Protein AF-A0A1R3VE37-F1 (afdb_monomer_lite)

InterPro domains:
  IPR009337 Protein of unknown function DUF995 [PF06191] (1-117)

Sequence (136 aa):
MTAGEIYDLYRDKSWQWDSGAGRMVGADRQFSAWTDGETGKSWAEGRWIITETGWMCLNATWHSEQGVFPAKTCFSHRIDNGTIYQKREPGGEWYAFRNAEVHQDDEASKLVSTDLVSRQLDAIKAALGAAQQSEQ

Foldseek 3Di:
DAQVVVLVLAALWWQDDPFKIWHQHSPVQKIKMWGQDPLGIKIWIDGWDDHRQQKIKDWIWMQDLVGIDTDIKMKHWDDDPQFIWIATPDPGDIDGQADSPGDCPRSSVSGGSDPPGDVSNVVRVVVSVVVVVVVD

Structure (mmCIF, N/CA/C/O backbone):
data_AF-A0A1R3VE37-F1
#
_entry.id   AF-A0A1R3VE37-F1
#
loop_
_atom_site.group_PDB
_atom_site.id
_atom_site.type_symbol
_atom_site.label_atom_id
_atom_site.label_alt_id
_atom_site.label_comp_id
_atom_site.label_asym_id
_atom_site.label_entity_id
_atom_site.label_seq_id
_atom_site.pdbx_PDB_ins_code
_atom_site.Cartn_x
_atom_site.Cartn_y
_atom_site.Cartn_z
_atom_site.occupancy
_atom_site.B_iso_or_equiv
_atom_site.auth_seq_id
_atom_site.auth_comp_id
_atom_site.auth_asym_id
_atom_site.auth_atom_id
_atom_site.pdbx_PDB_model_num
ATOM 1 N N . MET A 1 1 ? -7.108 3.674 16.441 1.00 94.00 1 MET A N 1
ATOM 2 C CA . MET A 1 1 ? -6.826 2.239 16.252 1.00 94.00 1 MET A CA 1
ATOM 3 C C . MET A 1 1 ? -5.416 1.971 16.729 1.00 94.00 1 MET A C 1
ATOM 5 O O . MET A 1 1 ? -4.570 2.842 16.549 1.00 94.00 1 MET A O 1
ATOM 9 N N . THR A 1 2 ? -5.189 0.823 17.356 1.00 95.50 2 THR A N 1
ATOM 10 C CA . THR A 1 2 ? -3.870 0.378 17.824 1.00 95.50 2 THR A CA 1
ATOM 11 C C . THR A 1 2 ? -3.000 -0.085 16.658 1.00 95.50 2 THR A C 1
ATOM 13 O O . THR A 1 2 ? -3.491 -0.325 15.548 1.00 95.50 2 THR A O 1
ATOM 16 N N . ALA A 1 3 ? -1.703 -0.267 16.913 1.00 95.88 3 ALA A N 1
ATOM 17 C CA . ALA A 1 3 ? -0.805 -0.875 15.940 1.00 95.88 3 ALA A CA 1
ATOM 18 C C . ALA A 1 3 ? -1.280 -2.286 15.516 1.00 95.88 3 ALA A C 1
ATOM 20 O O . ALA A 1 3 ? -1.288 -2.609 14.327 1.00 95.88 3 ALA A O 1
ATOM 21 N N . GLY A 1 4 ? -1.730 -3.110 16.470 1.00 96.81 4 GLY A N 1
ATOM 22 C CA . GLY A 1 4 ? -2.212 -4.471 16.205 1.00 96.81 4 GLY A CA 1
ATOM 23 C C . GLY A 1 4 ? -3.428 -4.512 15.276 1.00 96.81 4 GLY A C 1
ATOM 24 O O . GLY A 1 4 ? -3.435 -5.262 14.305 1.00 96.81 4 GLY A O 1
ATOM 25 N N . GLU A 1 5 ? -4.411 -3.637 15.498 1.00 96.62 5 GLU A N 1
ATOM 26 C CA . GLU A 1 5 ? -5.613 -3.566 14.653 1.00 96.62 5 GLU A CA 1
ATOM 27 C C . GLU A 1 5 ? -5.283 -3.184 13.204 1.00 96.62 5 GLU A C 1
ATOM 29 O O . GLU A 1 5 ? -5.859 -3.730 12.264 1.00 96.62 5 GLU A O 1
ATOM 34 N N . ILE A 1 6 ? -4.335 -2.262 13.004 1.00 97.75 6 ILE A N 1
ATOM 35 C CA . ILE A 1 6 ? -3.877 -1.899 11.657 1.00 97.75 6 ILE A CA 1
ATOM 36 C C . ILE A 1 6 ? -3.057 -3.034 11.046 1.00 97.75 6 ILE A C 1
ATOM 38 O O . ILE A 1 6 ? -3.169 -3.302 9.851 1.00 97.75 6 ILE A O 1
ATOM 42 N N . TYR A 1 7 ? -2.232 -3.717 11.841 1.00 98.06 7 TYR A N 1
ATOM 43 C CA . TYR A 1 7 ? -1.490 -4.874 11.359 1.00 98.06 7 TYR A CA 1
ATOM 44 C C . TYR A 1 7 ? -2.431 -5.951 10.815 1.00 98.06 7 TYR A C 1
ATOM 46 O O . TYR A 1 7 ? -2.252 -6.376 9.678 1.00 98.06 7 TYR A O 1
ATOM 54 N N . ASP A 1 8 ? -3.466 -6.328 11.563 1.00 97.19 8 ASP A N 1
ATOM 55 C CA . ASP A 1 8 ? -4.433 -7.340 11.129 1.00 97.19 8 ASP A CA 1
ATOM 56 C C . ASP A 1 8 ? -5.285 -6.893 9.936 1.00 97.19 8 ASP A C 1
ATOM 58 O O . ASP A 1 8 ? -5.656 -7.717 9.098 1.00 97.19 8 ASP A O 1
ATOM 62 N N . LEU A 1 9 ? -5.554 -5.589 9.814 1.00 97.31 9 LEU A N 1
ATOM 63 C CA . LEU A 1 9 ? -6.278 -5.037 8.670 1.00 97.31 9 LEU A CA 1
ATOM 64 C C . LEU A 1 9 ? -5.519 -5.237 7.349 1.00 97.31 9 LEU A C 1
ATOM 66 O O . LEU A 1 9 ? -6.149 -5.527 6.334 1.00 97.31 9 LEU A O 1
ATOM 70 N N . TYR A 1 10 ? -4.189 -5.103 7.357 1.00 98.44 10 TYR A N 1
ATOM 71 C CA . TYR A 1 10 ? -3.382 -5.022 6.133 1.00 98.44 10 TYR A CA 1
ATOM 72 C C . TYR A 1 10 ? -2.445 -6.202 5.878 1.00 98.44 10 TYR A C 1
ATOM 74 O O . TYR A 1 10 ? -2.075 -6.423 4.724 1.00 98.44 10 TYR A O 1
ATOM 82 N N . ARG A 1 11 ? -2.015 -6.933 6.913 1.00 98.50 11 ARG A N 1
ATOM 83 C CA . ARG A 1 11 ? -0.986 -7.968 6.759 1.00 98.50 11 ARG A CA 1
ATOM 84 C C . ARG A 1 11 ? -1.413 -9.039 5.761 1.00 98.50 11 ARG A C 1
ATOM 86 O O . ARG A 1 11 ? -2.548 -9.511 5.771 1.00 98.50 11 ARG A O 1
ATOM 93 N N . ASP A 1 12 ? -0.459 -9.435 4.932 1.00 98.38 12 ASP A N 1
ATOM 94 C CA . ASP A 1 12 ? -0.579 -10.489 3.929 1.00 98.38 12 ASP A CA 1
ATOM 95 C C . ASP A 1 12 ? -1.712 -10.239 2.917 1.00 98.38 12 ASP A C 1
ATOM 97 O O . ASP A 1 12 ? -2.267 -11.172 2.332 1.00 98.38 12 ASP A O 1
ATOM 101 N N . LYS A 1 13 ? -2.037 -8.958 2.688 1.00 98.75 13 LYS A N 1
ATOM 102 C CA . LYS A 1 13 ? -3.005 -8.506 1.686 1.00 98.75 13 LYS A CA 1
ATOM 103 C C . LYS A 1 13 ? -2.348 -7.644 0.620 1.00 98.75 13 LYS A C 1
ATOM 105 O O . LYS A 1 13 ? -1.345 -6.963 0.853 1.00 98.75 13 LYS A O 1
ATOM 110 N N . SER A 1 14 ? -2.966 -7.657 -0.550 1.00 98.81 14 SER A N 1
ATOM 111 C CA . SER A 1 14 ? -2.769 -6.668 -1.595 1.00 98.81 14 SER A CA 1
ATOM 112 C C . SER A 1 14 ? -3.905 -5.644 -1.543 1.00 98.81 14 SER A C 1
ATOM 114 O O . SER A 1 14 ? -5.072 -6.021 -1.527 1.00 98.81 14 SER A O 1
ATOM 116 N N . TRP A 1 15 ? -3.563 -4.358 -1.512 1.00 98.69 15 TRP A N 1
ATOM 117 C CA . TRP A 1 15 ? -4.484 -3.251 -1.739 1.00 98.69 15 TRP A CA 1
ATOM 118 C C . TRP A 1 15 ? -4.521 -2.942 -3.229 1.00 98.69 15 TRP A C 1
ATOM 120 O O . TRP A 1 15 ? -3.522 -2.497 -3.795 1.00 98.69 15 TRP A O 1
ATOM 130 N N . GLN A 1 16 ? -5.657 -3.221 -3.855 1.00 98.50 16 GLN A N 1
ATOM 131 C CA . GLN A 1 16 ? -5.898 -2.924 -5.258 1.00 98.50 16 GLN A CA 1
ATOM 132 C C . GLN A 1 16 ? -6.249 -1.441 -5.452 1.00 98.50 16 GLN A C 1
ATOM 134 O O . GLN A 1 16 ? -7.119 -0.910 -4.764 1.00 98.50 16 GLN A O 1
ATOM 139 N N . TRP A 1 17 ? -5.589 -0.793 -6.408 1.00 96.88 17 TRP A N 1
ATOM 140 C CA . TRP A 1 17 ? -5.879 0.563 -6.881 1.00 96.88 17 TRP A CA 1
ATOM 141 C C . TRP A 1 17 ? -6.394 0.504 -8.325 1.00 96.88 17 TRP A C 1
ATOM 143 O O . TRP A 1 17 ? -6.351 -0.555 -8.953 1.00 96.88 17 TRP A O 1
ATOM 153 N N . ASP A 1 18 ? -6.837 1.637 -8.871 1.00 95.06 18 ASP A N 1
ATOM 154 C CA . ASP A 1 18 ? -7.398 1.700 -10.231 1.00 95.06 18 ASP A CA 1
ATOM 155 C C . ASP A 1 18 ? -6.411 1.192 -11.295 1.00 95.06 18 ASP A C 1
ATOM 157 O O . ASP A 1 18 ? -6.778 0.402 -12.164 1.00 95.06 18 ASP A O 1
ATOM 161 N N . SER A 1 19 ? -5.139 1.582 -11.166 1.00 96.12 19 SER A N 1
ATOM 162 C CA . SER A 1 19 ? -4.062 1.216 -12.094 1.00 96.12 19 SER A CA 1
ATOM 163 C C . SER A 1 19 ? -2.829 0.682 -11.369 1.00 96.12 19 SER A C 1
ATOM 165 O O . SER A 1 19 ? -1.699 1.068 -11.667 1.00 96.12 19 SER A O 1
ATOM 167 N N . GLY A 1 20 ? -3.021 -0.163 -10.359 1.00 97.88 20 GLY A N 1
ATOM 168 C CA . GLY A 1 20 ? -1.902 -0.725 -9.610 1.00 97.88 20 GLY A CA 1
ATOM 169 C C . GLY A 1 20 ? -2.320 -1.530 -8.396 1.00 97.88 20 GLY A C 1
ATOM 170 O O . GLY A 1 20 ? -3.503 -1.711 -8.114 1.00 97.88 20 GLY A O 1
ATOM 171 N N . ALA A 1 21 ? -1.327 -2.003 -7.655 1.00 98.62 21 ALA A N 1
ATOM 172 C CA . ALA A 1 21 ? -1.551 -2.608 -6.354 1.00 98.62 21 ALA A CA 1
ATOM 173 C C . ALA A 1 21 ? -0.316 -2.473 -5.462 1.00 98.62 21 ALA A C 1
ATOM 175 O O . ALA A 1 21 ? 0.821 -2.493 -5.937 1.00 98.62 21 ALA A O 1
ATOM 176 N N . GLY A 1 22 ? -0.552 -2.409 -4.153 1.00 98.69 22 GLY A N 1
ATOM 177 C CA . GLY A 1 22 ? 0.474 -2.523 -3.118 1.00 98.69 22 GLY A CA 1
ATOM 178 C C . GLY A 1 22 ? 0.260 -3.773 -2.271 1.00 98.69 22 GLY A C 1
ATOM 179 O O . GLY A 1 22 ? -0.873 -4.109 -1.956 1.00 98.69 22 GLY A O 1
ATOM 180 N N . ARG A 1 23 ? 1.320 -4.483 -1.890 1.00 98.69 23 ARG A N 1
ATOM 181 C CA . ARG A 1 23 ? 1.277 -5.687 -1.053 1.00 98.69 23 ARG A CA 1
ATOM 182 C C . ARG A 1 23 ? 2.000 -5.429 0.254 1.00 98.69 23 ARG A C 1
ATOM 184 O O . ARG A 1 23 ? 3.152 -5.003 0.248 1.00 98.69 23 ARG A O 1
ATOM 191 N N . MET A 1 24 ? 1.325 -5.718 1.360 1.00 98.62 24 MET A N 1
ATOM 192 C CA . MET A 1 24 ? 1.833 -5.529 2.716 1.00 98.62 24 MET A CA 1
ATOM 193 C C . MET A 1 24 ? 2.102 -6.896 3.331 1.00 98.62 24 MET A C 1
ATOM 195 O O . MET A 1 24 ? 1.214 -7.517 3.906 1.00 98.62 24 MET A O 1
ATOM 199 N N . VAL A 1 25 ? 3.329 -7.389 3.207 1.00 98.31 25 VAL A N 1
ATOM 200 C CA . VAL A 1 25 ? 3.724 -8.669 3.808 1.00 98.31 25 VAL A CA 1
ATOM 201 C C . VAL A 1 25 ? 3.899 -8.478 5.313 1.00 98.31 25 VAL A C 1
ATOM 203 O O . VAL A 1 25 ? 4.513 -7.500 5.756 1.00 98.31 25 VAL A O 1
ATOM 206 N N . GLY A 1 26 ? 3.339 -9.389 6.114 1.00 97.06 26 GLY A N 1
ATOM 207 C CA . GLY A 1 26 ? 3.417 -9.309 7.573 1.00 97.06 26 GLY A CA 1
ATOM 208 C C . GLY A 1 26 ? 4.853 -9.435 8.086 1.00 97.06 26 GLY A C 1
ATOM 209 O O . GLY A 1 26 ? 5.306 -8.612 8.886 1.00 97.06 26 GLY A O 1
ATOM 210 N N . ALA A 1 27 ? 5.585 -10.421 7.559 1.00 95.19 27 ALA A N 1
ATOM 211 C CA . ALA A 1 27 ? 6.992 -10.652 7.871 1.00 95.19 27 ALA A CA 1
ATOM 212 C C . ALA A 1 27 ? 7.845 -9.424 7.520 1.00 95.19 27 ALA A C 1
ATOM 214 O O . ALA A 1 27 ? 7.770 -8.891 6.412 1.00 95.19 27 ALA A O 1
ATOM 215 N N . ASP A 1 28 ? 8.626 -8.952 8.494 1.00 95.00 28 ASP A N 1
ATOM 216 C CA . ASP A 1 28 ? 9.498 -7.773 8.399 1.00 95.00 28 ASP A CA 1
ATOM 217 C C . ASP A 1 28 ? 8.831 -6.491 7.887 1.00 95.00 28 ASP A C 1
ATOM 219 O O . ASP A 1 28 ? 9.515 -5.516 7.557 1.00 95.00 28 ASP A O 1
ATOM 223 N N . ARG A 1 29 ? 7.495 -6.452 7.848 1.00 97.50 29 ARG A N 1
ATOM 224 C CA . ARG A 1 29 ? 6.732 -5.310 7.352 1.00 97.50 29 ARG A CA 1
ATOM 225 C C . ARG A 1 29 ? 7.146 -4.893 5.940 1.00 97.50 29 ARG A C 1
ATOM 227 O O . ARG A 1 29 ? 7.238 -3.698 5.655 1.00 97.50 29 ARG A O 1
ATOM 234 N N . GLN A 1 30 ? 7.415 -5.860 5.064 1.00 98.56 30 GLN A N 1
ATOM 235 C CA . GLN A 1 30 ? 7.814 -5.575 3.685 1.00 98.56 30 GLN A CA 1
ATOM 236 C C . GLN A 1 30 ? 6.639 -5.019 2.884 1.00 98.56 30 GLN A C 1
ATOM 238 O O . GLN A 1 30 ? 5.494 -5.452 3.034 1.00 98.56 30 GLN A O 1
ATOM 243 N N . PHE A 1 31 ? 6.936 -4.037 2.043 1.00 98.75 31 PHE A N 1
ATOM 244 C CA . PHE A 1 31 ? 5.983 -3.452 1.118 1.00 98.75 31 PHE A CA 1
ATOM 245 C C . PHE A 1 31 ? 6.535 -3.513 -0.299 1.00 98.75 31 PHE A C 1
ATOM 247 O O . PHE A 1 31 ? 7.673 -3.110 -0.535 1.00 98.75 31 PHE A O 1
ATOM 254 N N . SER A 1 32 ? 5.698 -3.963 -1.225 1.00 98.75 32 SER A N 1
ATOM 255 C CA . SER A 1 32 ? 5.999 -3.997 -2.652 1.00 98.75 32 SER A CA 1
ATOM 256 C C . SER A 1 32 ? 4.815 -3.443 -3.425 1.00 98.75 32 SER A C 1
ATOM 258 O O . SER A 1 32 ? 3.673 -3.654 -3.024 1.00 98.75 32 SER A O 1
ATOM 260 N N . ALA A 1 33 ? 5.056 -2.750 -4.528 1.00 98.69 33 ALA A N 1
ATOM 261 C CA . ALA A 1 33 ? 3.984 -2.168 -5.324 1.00 98.69 33 ALA A CA 1
ATOM 262 C C . ALA A 1 33 ? 4.320 -2.147 -6.809 1.00 98.69 33 ALA A C 1
ATOM 264 O O . ALA A 1 33 ? 5.487 -2.180 -7.201 1.00 98.69 33 ALA A O 1
ATOM 265 N N . TRP A 1 34 ? 3.275 -2.027 -7.618 1.00 98.56 34 TRP A N 1
ATOM 266 C CA . TRP A 1 34 ? 3.385 -1.622 -9.009 1.00 98.56 34 TRP A CA 1
ATOM 267 C C . TRP A 1 34 ? 2.259 -0.664 -9.383 1.00 98.56 34 TRP A C 1
ATOM 269 O O . TRP A 1 34 ? 1.179 -0.687 -8.785 1.00 98.56 34 TRP A O 1
ATOM 279 N N . THR A 1 35 ? 2.523 0.154 -10.395 1.00 97.56 35 THR A N 1
ATOM 280 C CA . THR A 1 35 ? 1.546 1.036 -11.034 1.00 97.56 35 THR A CA 1
ATOM 281 C C . THR A 1 35 ? 1.714 1.002 -12.546 1.00 97.56 35 THR A C 1
ATOM 283 O O . THR A 1 35 ? 2.814 0.787 -13.050 1.00 97.56 35 THR A O 1
ATOM 286 N N . ASP A 1 36 ? 0.619 1.225 -13.261 1.00 95.56 36 ASP A N 1
ATOM 287 C CA . ASP A 1 36 ? 0.549 1.354 -14.718 1.00 95.56 36 ASP A CA 1
ATOM 288 C C . ASP A 1 36 ? -0.321 2.568 -15.064 1.00 95.56 36 ASP A C 1
ATOM 290 O O . ASP A 1 36 ? -1.470 2.448 -15.488 1.00 95.56 36 ASP A O 1
ATOM 294 N N . GLY A 1 37 ? 0.192 3.750 -14.717 1.00 89.25 37 GLY A N 1
ATOM 295 C CA . GLY A 1 37 ? -0.523 5.018 -14.844 1.00 89.25 37 GLY A CA 1
ATOM 296 C C . GLY A 1 37 ? -0.151 5.788 -16.110 1.00 89.25 37 GLY A C 1
ATOM 297 O O . GLY A 1 37 ? 0.620 5.323 -16.945 1.00 89.25 37 GLY A O 1
ATOM 298 N N . GLU A 1 38 ? -0.648 7.020 -16.217 1.00 86.25 38 GLU A N 1
ATOM 299 C CA . GLU A 1 38 ? -0.385 7.916 -17.357 1.00 86.25 38 GLU A CA 1
ATOM 300 C C . GLU A 1 38 ? 1.109 8.205 -17.576 1.00 86.25 38 GLU A C 1
ATOM 302 O O . GLU A 1 38 ? 1.544 8.430 -18.702 1.00 86.25 38 GLU A O 1
ATOM 307 N N . THR A 1 39 ? 1.912 8.168 -16.509 1.00 85.38 39 THR A N 1
ATOM 308 C CA . THR A 1 39 ? 3.368 8.374 -16.558 1.00 85.38 39 THR A CA 1
ATOM 309 C C . THR A 1 39 ? 4.152 7.094 -16.873 1.00 85.38 39 THR A C 1
ATOM 311 O O . THR A 1 39 ? 5.380 7.100 -16.821 1.00 85.38 39 THR A O 1
ATOM 314 N N . GLY A 1 40 ? 3.460 5.995 -17.186 1.00 91.81 40 GLY A N 1
ATOM 315 C CA . GLY A 1 40 ? 4.046 4.696 -17.496 1.00 91.81 40 GLY A CA 1
ATOM 316 C C . GLY A 1 40 ? 4.102 3.737 -16.308 1.00 91.81 40 GLY A C 1
ATOM 317 O O . GLY A 1 40 ? 3.571 3.990 -15.220 1.00 91.81 40 GLY A O 1
ATOM 318 N N . LYS A 1 41 ? 4.752 2.593 -16.543 1.00 96.38 41 LYS A N 1
ATOM 319 C CA . LYS A 1 41 ? 4.877 1.512 -15.563 1.00 96.38 41 LYS A CA 1
ATOM 320 C C . LYS A 1 41 ? 5.923 1.845 -14.508 1.00 96.38 41 LYS A C 1
ATOM 322 O O . LYS A 1 41 ? 6.999 2.363 -14.805 1.00 96.38 41 LYS A O 1
ATOM 327 N N . SER A 1 42 ? 5.621 1.501 -13.267 1.00 97.12 42 SER A N 1
ATOM 328 C CA . SER A 1 42 ? 6.531 1.684 -12.139 1.00 97.12 42 SER A CA 1
ATOM 329 C C . SER A 1 42 ? 6.429 0.504 -11.187 1.00 97.12 42 SER A C 1
ATOM 331 O O . SER A 1 42 ? 5.368 -0.107 -11.055 1.00 97.12 42 SER A O 1
ATOM 333 N N . TRP A 1 43 ? 7.515 0.202 -10.485 1.00 98.25 43 TRP A N 1
ATOM 334 C CA . TRP A 1 43 ? 7.504 -0.735 -9.364 1.00 98.25 43 TRP A CA 1
ATOM 335 C C . TRP A 1 43 ? 8.188 -0.120 -8.150 1.00 98.25 43 TRP A C 1
ATOM 337 O O . TRP A 1 43 ? 8.996 0.799 -8.284 1.00 98.25 43 TRP A O 1
ATOM 347 N N . ALA A 1 44 ? 7.858 -0.611 -6.961 1.00 98.19 44 ALA A N 1
ATOM 348 C CA . ALA A 1 44 ? 8.444 -0.123 -5.726 1.00 98.19 44 ALA A CA 1
ATOM 349 C C . ALA A 1 44 ? 8.662 -1.231 -4.705 1.00 98.19 44 ALA A C 1
ATOM 351 O O . ALA A 1 44 ? 7.873 -2.172 -4.619 1.00 98.1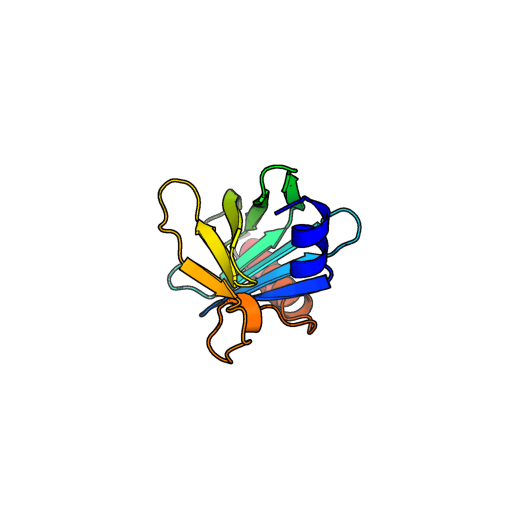9 44 ALA A O 1
ATOM 352 N N . GLU A 1 45 ? 9.703 -1.072 -3.892 1.00 98.69 45 GLU A N 1
ATOM 353 C CA . GLU A 1 45 ? 10.002 -1.935 -2.749 1.00 98.69 45 GLU A CA 1
ATOM 354 C C . GLU A 1 45 ? 10.395 -1.093 -1.533 1.00 98.69 45 GLU A C 1
ATOM 356 O O . GLU A 1 45 ? 10.997 -0.021 -1.642 1.00 98.69 45 GLU A O 1
ATOM 361 N N . GLY A 1 46 ? 10.026 -1.569 -0.348 1.00 98.50 46 GLY A N 1
ATOM 362 C CA . GLY A 1 46 ? 10.288 -0.881 0.903 1.00 98.50 46 GLY A CA 1
ATOM 363 C C . GLY A 1 46 ? 9.591 -1.533 2.087 1.00 98.50 46 GLY A C 1
ATOM 364 O O . GLY A 1 46 ? 9.537 -2.758 2.206 1.00 98.50 46 GLY A O 1
ATOM 365 N N . ARG A 1 47 ? 9.076 -0.706 3.000 1.00 98.50 47 ARG A N 1
ATOM 366 C CA . ARG A 1 47 ? 8.390 -1.166 4.213 1.00 98.50 47 ARG A CA 1
ATOM 367 C C . ARG A 1 47 ? 7.097 -0.405 4.460 1.00 98.50 47 ARG A C 1
ATOM 369 O O . ARG A 1 47 ? 7.000 0.787 4.166 1.00 98.50 47 ARG A O 1
ATOM 376 N N . TRP A 1 48 ? 6.128 -1.079 5.072 1.00 98.50 48 TRP A N 1
ATOM 377 C CA . TRP A 1 48 ? 4.920 -0.443 5.591 1.00 98.50 48 TRP A CA 1
ATOM 378 C C . TRP A 1 48 ? 5.028 -0.285 7.109 1.00 98.50 48 TRP A C 1
ATOM 380 O O . TRP A 1 48 ? 5.055 -1.253 7.867 1.00 98.50 48 TRP A O 1
ATOM 390 N N . ILE A 1 49 ? 5.097 0.953 7.575 1.00 98.31 49 ILE A N 1
ATOM 391 C CA . ILE A 1 49 ? 5.305 1.317 8.981 1.00 98.31 49 ILE A CA 1
ATOM 392 C C . ILE A 1 49 ? 3.944 1.542 9.628 1.00 98.31 49 ILE A C 1
ATOM 394 O O . ILE A 1 49 ? 3.071 2.110 8.982 1.00 98.31 49 ILE A O 1
ATOM 398 N N . ILE A 1 50 ? 3.765 1.139 10.886 1.00 97.56 50 ILE A N 1
ATOM 399 C CA . ILE A 1 50 ? 2.599 1.512 11.699 1.00 97.56 50 ILE A CA 1
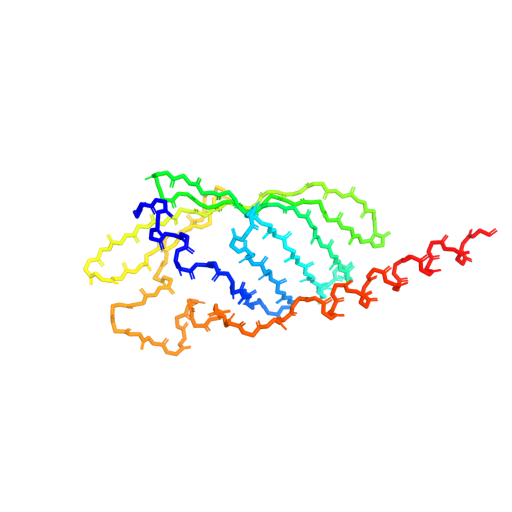ATOM 400 C C . ILE A 1 50 ? 3.026 2.099 13.035 1.00 97.56 50 ILE A C 1
ATOM 402 O O . ILE A 1 50 ? 4.132 1.833 13.503 1.00 97.56 50 ILE A O 1
ATOM 406 N N . THR A 1 51 ? 2.138 2.868 13.652 1.00 93.31 51 THR A N 1
ATOM 407 C CA . THR A 1 51 ? 2.326 3.416 14.997 1.00 93.31 51 THR A CA 1
ATOM 408 C C . THR A 1 51 ? 1.094 3.155 15.864 1.00 93.31 51 THR A C 1
ATOM 410 O O . THR A 1 51 ? 0.007 2.872 15.360 1.00 93.31 51 THR A O 1
ATOM 413 N N . GLU A 1 52 ? 1.243 3.334 17.177 1.00 89.94 52 GLU A N 1
ATOM 414 C CA . GLU A 1 52 ? 0.130 3.232 18.135 1.00 89.94 52 GLU A CA 1
ATOM 415 C C . GLU A 1 52 ? -0.914 4.352 18.001 1.00 89.94 52 GLU A C 1
ATOM 417 O O . GLU A 1 52 ? -2.007 4.259 18.550 1.00 89.94 52 GLU A O 1
ATOM 422 N N . THR A 1 53 ? -0.617 5.416 17.248 1.00 91.50 53 THR A N 1
ATOM 423 C CA . THR A 1 53 ? -1.538 6.546 17.027 1.00 91.50 53 THR A CA 1
ATOM 424 C C . THR A 1 53 ? -2.484 6.317 15.851 1.00 91.50 53 THR A C 1
ATOM 426 O O . THR A 1 53 ? -3.133 7.249 15.377 1.00 91.50 53 THR A O 1
ATOM 429 N N . GLY A 1 54 ? -2.538 5.092 15.335 1.00 93.44 54 GLY A N 1
ATOM 430 C CA . GLY A 1 54 ? -3.351 4.747 14.183 1.00 93.44 54 GLY A CA 1
ATOM 431 C C . GLY A 1 54 ? -2.730 5.140 12.838 1.00 93.44 54 GLY A C 1
ATOM 432 O O . GLY A 1 54 ? -3.433 5.166 11.828 1.00 93.44 54 GLY A O 1
ATOM 433 N N . TRP A 1 55 ? -1.441 5.487 12.792 1.00 96.69 55 TRP A N 1
ATOM 434 C CA . TRP A 1 55 ? -0.780 5.816 11.529 1.00 96.69 55 TRP A CA 1
ATOM 435 C C . TRP A 1 55 ? -0.274 4.568 10.820 1.00 96.69 55 TRP A C 1
ATOM 437 O O . TRP A 1 55 ? 0.252 3.656 11.452 1.00 96.69 55 TRP A O 1
ATOM 447 N N . MET A 1 56 ? -0.366 4.582 9.492 1.00 98.19 56 MET A N 1
ATOM 448 C CA . MET A 1 56 ? 0.299 3.646 8.595 1.00 98.19 56 MET A CA 1
ATOM 449 C C . MET A 1 56 ? 0.990 4.416 7.466 1.00 98.19 56 MET A C 1
ATOM 451 O O . MET A 1 56 ? 0.351 5.236 6.817 1.00 98.19 56 MET A O 1
ATOM 455 N N . CYS A 1 57 ? 2.264 4.141 7.186 1.00 98.44 57 CYS A N 1
ATOM 456 C CA . CYS A 1 57 ? 2.986 4.730 6.057 1.00 98.44 57 CYS A CA 1
ATOM 457 C C . CYS A 1 57 ? 3.555 3.660 5.131 1.00 98.44 57 CYS A C 1
ATOM 459 O O . CYS A 1 57 ? 4.289 2.783 5.580 1.00 98.44 57 CYS A O 1
ATOM 461 N N . LEU A 1 58 ? 3.294 3.790 3.835 1.00 98.62 58 LEU A N 1
ATOM 462 C CA . LEU A 1 58 ? 3.966 3.050 2.773 1.00 98.62 58 LEU A CA 1
ATOM 463 C C . LEU A 1 58 ? 5.236 3.822 2.413 1.00 98.62 58 LEU A C 1
ATOM 465 O O . LEU A 1 58 ? 5.146 4.915 1.854 1.00 98.62 58 LEU A O 1
ATOM 469 N N . ASN A 1 59 ? 6.402 3.305 2.799 1.00 98.56 59 ASN A N 1
ATOM 470 C CA . ASN A 1 59 ? 7.698 3.945 2.583 1.00 98.56 59 ASN A CA 1
ATOM 471 C C . ASN A 1 59 ? 8.539 3.084 1.641 1.00 98.56 59 ASN A C 1
ATOM 473 O O . ASN A 1 59 ? 9.014 2.023 2.051 1.00 98.56 59 ASN A O 1
ATOM 477 N N . ALA A 1 60 ? 8.706 3.530 0.399 1.00 98.50 60 ALA A N 1
ATOM 478 C CA . ALA A 1 60 ? 9.294 2.717 -0.658 1.00 98.50 60 ALA A CA 1
ATOM 479 C C . ALA A 1 60 ? 10.132 3.536 -1.635 1.00 98.50 60 ALA A C 1
ATOM 481 O O . ALA A 1 60 ? 9.916 4.736 -1.811 1.00 98.50 60 ALA A O 1
ATOM 482 N N . THR A 1 61 ? 11.059 2.858 -2.299 1.00 98.62 61 THR A N 1
ATOM 483 C CA . THR A 1 61 ? 11.779 3.401 -3.449 1.00 98.62 61 THR A CA 1
ATOM 484 C C . THR A 1 61 ? 11.070 2.956 -4.714 1.00 98.62 61 THR A C 1
ATOM 486 O O . THR A 1 61 ? 10.881 1.760 -4.919 1.00 98.62 61 THR A O 1
ATOM 489 N N . TRP A 1 62 ? 10.669 3.921 -5.536 1.00 97.62 62 TRP A N 1
ATOM 490 C CA . TRP A 1 62 ? 10.010 3.707 -6.816 1.00 97.62 62 TRP A CA 1
ATOM 491 C C . TRP A 1 62 ? 11.026 3.715 -7.947 1.00 97.62 62 TRP A C 1
ATOM 493 O O . TRP A 1 62 ? 11.963 4.511 -7.948 1.00 97.62 62 TRP A O 1
ATOM 503 N N . HIS A 1 63 ? 10.805 2.835 -8.912 1.00 97.00 63 HIS A N 1
ATOM 504 C CA . HIS A 1 63 ? 11.602 2.653 -10.111 1.00 97.00 63 HIS A CA 1
ATOM 505 C C . HIS A 1 63 ? 10.684 2.759 -11.326 1.00 97.00 63 HIS A C 1
ATOM 507 O O . HIS A 1 63 ? 9.639 2.107 -11.388 1.00 97.00 63 HIS A O 1
ATOM 513 N N . SER A 1 64 ? 11.084 3.584 -12.283 1.00 95.12 64 SER A N 1
ATOM 514 C CA . SER A 1 64 ? 10.357 3.877 -13.519 1.00 95.12 64 SER A CA 1
ATOM 515 C C . SER A 1 64 ? 11.352 4.168 -14.641 1.00 95.12 64 SER A C 1
ATOM 517 O O . SER A 1 64 ? 12.549 4.307 -14.381 1.00 95.12 64 SER A O 1
ATOM 519 N N . GLU A 1 65 ? 10.865 4.318 -15.871 1.00 92.62 65 GLU A N 1
ATOM 520 C CA . GLU A 1 65 ? 11.691 4.784 -16.997 1.00 92.62 65 GLU A CA 1
ATOM 521 C C . GLU A 1 65 ? 12.280 6.179 -16.736 1.00 92.62 65 GLU A C 1
ATOM 523 O O . GLU A 1 65 ? 13.396 6.472 -17.151 1.00 92.62 65 GLU A O 1
ATOM 528 N N . GLN A 1 66 ? 11.572 7.031 -15.986 1.00 89.56 66 GLN A N 1
ATOM 529 C CA . GLN A 1 66 ? 12.032 8.383 -15.657 1.00 89.56 66 GLN A CA 1
ATOM 530 C C . GLN A 1 66 ? 13.072 8.410 -14.524 1.00 89.56 66 GLN A C 1
ATOM 532 O O . GLN A 1 66 ? 13.619 9.469 -14.212 1.00 89.56 66 GLN A O 1
ATOM 537 N N . GLY A 1 67 ? 13.353 7.261 -13.902 1.00 92.75 67 GLY A N 1
ATOM 538 C CA . GLY A 1 67 ? 14.384 7.107 -12.883 1.00 92.75 67 GLY A CA 1
ATOM 539 C C . GLY A 1 67 ? 13.888 6.492 -11.577 1.00 92.75 67 GLY A C 1
ATOM 540 O O . GLY A 1 67 ? 12.834 5.852 -11.504 1.00 92.75 67 GLY A O 1
ATOM 541 N N . VAL A 1 68 ? 14.705 6.679 -10.537 1.00 96.19 68 VAL A N 1
ATOM 542 C CA . VAL A 1 68 ? 14.532 6.086 -9.207 1.00 96.19 68 VAL A CA 1
ATOM 543 C C . VAL A 1 68 ? 14.308 7.185 -8.176 1.00 96.19 68 VAL A C 1
ATOM 545 O O . VAL A 1 68 ? 15.115 8.110 -8.079 1.00 96.19 68 VAL A O 1
ATOM 548 N N . PHE A 1 69 ? 13.244 7.084 -7.382 1.00 95.62 69 PHE A N 1
ATOM 549 C CA . PHE A 1 69 ? 12.918 8.093 -6.373 1.00 95.62 69 PHE A CA 1
ATOM 550 C C . PHE A 1 69 ? 12.254 7.487 -5.125 1.00 95.62 69 PHE A C 1
ATOM 552 O O . PHE A 1 69 ? 11.369 6.637 -5.236 1.00 95.62 69 PHE A O 1
ATOM 559 N N . PRO A 1 70 ? 12.643 7.906 -3.907 1.00 98.00 70 PRO A N 1
ATOM 560 C CA . PRO A 1 70 ? 11.954 7.498 -2.690 1.00 98.00 70 PRO A CA 1
ATOM 561 C C . PRO A 1 70 ? 10.625 8.247 -2.542 1.00 98.00 70 PRO A C 1
ATOM 563 O O . PRO A 1 70 ? 10.555 9.456 -2.757 1.00 98.00 70 PRO A O 1
ATOM 566 N N . ALA A 1 71 ? 9.579 7.551 -2.102 1.00 97.56 71 ALA A N 1
ATOM 567 C CA . ALA A 1 71 ? 8.299 8.159 -1.764 1.00 97.56 71 ALA A CA 1
ATOM 568 C C . ALA A 1 71 ? 7.698 7.539 -0.499 1.00 97.56 71 ALA A C 1
ATOM 570 O O . ALA A 1 71 ? 7.836 6.345 -0.220 1.00 97.56 71 ALA A O 1
ATOM 571 N N . LYS A 1 72 ? 6.988 8.374 0.264 1.00 98.12 72 LYS A N 1
ATOM 572 C CA . LYS A 1 72 ? 6.297 7.969 1.485 1.00 98.12 72 LYS A CA 1
ATOM 573 C C . LYS A 1 72 ? 4.869 8.489 1.470 1.00 98.12 72 LYS A C 1
ATOM 575 O O . LYS A 1 72 ? 4.663 9.697 1.462 1.00 98.12 72 LYS A O 1
ATOM 580 N N . THR A 1 73 ? 3.902 7.578 1.507 1.00 97.94 73 THR A N 1
ATOM 581 C CA . THR A 1 73 ? 2.478 7.924 1.631 1.00 97.94 73 THR A CA 1
ATOM 582 C C . THR A 1 73 ? 1.963 7.437 2.973 1.00 97.94 73 THR A C 1
ATOM 584 O O . THR A 1 73 ? 2.093 6.254 3.280 1.00 97.94 73 THR A O 1
ATOM 587 N N . CYS A 1 74 ? 1.391 8.335 3.770 1.00 98.31 74 CYS A N 1
ATOM 588 C CA . CYS A 1 74 ? 0.903 8.031 5.111 1.00 98.31 74 CYS A CA 1
ATOM 589 C C . CYS A 1 74 ? -0.617 8.155 5.201 1.00 98.31 74 CYS A C 1
ATOM 591 O O . CYS A 1 74 ? -1.239 8.916 4.462 1.00 98.31 74 CYS A O 1
ATOM 593 N N . PHE A 1 75 ? -1.199 7.402 6.125 1.00 98.38 75 PHE A N 1
ATOM 594 C CA . PHE A 1 75 ? -2.628 7.326 6.369 1.00 98.38 75 PHE A CA 1
ATOM 595 C C . PHE A 1 75 ? -2.895 7.258 7.870 1.00 98.38 75 PHE A C 1
ATOM 597 O O . PHE A 1 75 ? -2.246 6.494 8.587 1.00 98.38 75 PHE A O 1
ATOM 604 N N . SER A 1 76 ? -3.877 8.020 8.332 1.00 98.19 76 SER A N 1
ATOM 605 C CA . SER A 1 76 ? -4.401 7.962 9.695 1.00 98.19 76 SER A CA 1
ATOM 606 C C . SER A 1 76 ? -5.634 7.066 9.748 1.00 98.19 76 SER A C 1
ATOM 608 O O . SER A 1 76 ? -6.466 7.129 8.846 1.00 98.19 76 SER A O 1
ATOM 610 N N . HIS A 1 77 ? -5.777 6.287 10.823 1.00 98.38 77 HIS A N 1
ATOM 611 C CA . HIS A 1 77 ? -6.909 5.394 11.055 1.00 98.38 77 HIS A CA 1
ATOM 612 C C . HIS A 1 77 ? -7.534 5.606 12.432 1.00 98.38 77 HIS A C 1
ATOM 614 O O . HIS A 1 77 ? -6.852 5.657 13.462 1.00 98.38 77 HIS A O 1
ATOM 620 N N . ARG A 1 78 ? -8.864 5.643 12.467 1.00 96.56 78 ARG A N 1
ATOM 621 C CA . ARG A 1 78 ? -9.653 5.628 13.703 1.00 96.56 78 ARG A CA 1
ATOM 622 C C . ARG A 1 78 ? -10.862 4.723 13.531 1.00 96.56 78 ARG A C 1
ATOM 624 O O . ARG A 1 78 ? -11.289 4.477 12.410 1.00 96.56 78 ARG A O 1
ATOM 631 N N . ILE A 1 79 ? -11.397 4.247 14.644 1.00 96.31 79 ILE A N 1
ATOM 632 C CA . ILE A 1 79 ? -12.612 3.441 14.667 1.00 96.31 79 ILE A CA 1
ATOM 633 C C . ILE A 1 79 ? -13.653 4.173 15.505 1.00 96.31 79 ILE A C 1
ATOM 635 O O . ILE A 1 79 ? -13.314 4.706 16.562 1.00 96.31 79 ILE A O 1
ATOM 639 N N . ASP A 1 80 ? -14.882 4.231 15.011 1.00 96.56 80 ASP A N 1
ATOM 640 C CA . ASP A 1 80 ? -16.032 4.775 15.730 1.00 96.56 80 ASP A CA 1
ATOM 641 C C . ASP A 1 80 ? -17.276 3.959 15.364 1.00 96.56 80 ASP A C 1
ATOM 643 O O . ASP A 1 80 ? -17.521 3.697 14.188 1.00 96.56 80 ASP A O 1
ATOM 647 N N . ASN A 1 81 ? -18.008 3.485 16.376 1.00 95.44 81 ASN A N 1
ATOM 648 C CA . ASN A 1 81 ? -19.179 2.608 16.231 1.00 95.44 81 ASN A CA 1
ATOM 649 C C . ASN A 1 81 ? -18.994 1.432 15.244 1.00 95.44 81 ASN A C 1
ATOM 651 O O . ASN A 1 81 ? -19.904 1.080 14.501 1.00 95.44 81 ASN A O 1
ATOM 655 N N . GLY A 1 82 ? -17.804 0.821 15.222 1.00 95.12 82 GLY A N 1
ATOM 656 C CA . GLY A 1 82 ? -17.468 -0.303 14.334 1.00 95.12 82 GLY A CA 1
ATOM 657 C C . GLY A 1 82 ? -17.009 0.095 12.924 1.00 95.12 82 GLY A C 1
ATOM 658 O O . GLY A 1 82 ? -16.359 -0.712 12.256 1.00 95.12 82 GLY A O 1
ATOM 659 N N . THR A 1 83 ? -17.248 1.338 12.503 1.00 97.94 83 THR A N 1
ATOM 660 C CA . THR A 1 83 ? -16.756 1.887 11.235 1.00 97.94 83 THR A CA 1
ATOM 661 C C . THR A 1 83 ? -15.291 2.291 11.370 1.00 97.94 83 THR A C 1
ATOM 663 O O . THR A 1 83 ? -14.911 3.042 12.273 1.00 97.94 83 THR A O 1
ATOM 666 N N . ILE A 1 84 ? -14.451 1.808 10.455 1.00 98.06 84 ILE A N 1
ATOM 667 C CA . ILE A 1 84 ? -13.062 2.246 10.317 1.00 98.06 84 ILE A CA 1
ATOM 668 C C . ILE A 1 84 ? -13.035 3.441 9.376 1.00 98.06 84 ILE A C 1
ATOM 670 O O . ILE A 1 84 ? -13.452 3.346 8.223 1.00 98.06 84 ILE A O 1
ATOM 674 N N . TYR A 1 85 ? -12.471 4.544 9.849 1.00 98.25 85 TYR A N 1
ATOM 675 C CA . TYR A 1 85 ? -12.192 5.722 9.045 1.00 98.25 85 TYR A CA 1
ATOM 676 C C . TYR A 1 85 ? -10.715 5.772 8.690 1.00 98.25 85 TYR A C 1
ATOM 678 O O . TYR A 1 85 ? -9.863 5.545 9.555 1.00 98.25 85 TYR A O 1
ATOM 686 N N . GLN A 1 86 ? -10.422 6.139 7.448 1.00 98.56 86 GLN A N 1
ATOM 687 C CA . GLN A 1 86 ? -9.072 6.426 6.984 1.00 98.56 86 GLN A CA 1
ATOM 688 C C . GLN A 1 86 ? -8.994 7.878 6.506 1.00 98.56 86 GLN A C 1
ATOM 690 O O . GLN A 1 86 ? -9.975 8.452 6.038 1.00 98.56 86 GLN A O 1
ATOM 695 N N . LYS A 1 87 ? -7.816 8.480 6.634 1.00 98.06 87 LYS A N 1
ATOM 696 C CA . LYS A 1 87 ? -7.477 9.776 6.047 1.00 98.06 87 LYS A CA 1
ATOM 697 C C . LYS A 1 87 ? -6.075 9.716 5.467 1.00 98.06 87 LYS A C 1
ATOM 699 O O . LYS A 1 87 ? -5.154 9.304 6.168 1.00 98.06 87 LYS A O 1
ATOM 704 N N . ARG A 1 88 ? -5.892 10.149 4.219 1.00 97.88 88 ARG A N 1
ATOM 705 C CA . ARG A 1 88 ? -4.558 10.301 3.616 1.00 97.88 88 ARG A CA 1
ATOM 706 C C . ARG A 1 88 ? -3.847 11.519 4.208 1.00 97.88 88 ARG A C 1
ATOM 708 O O . ARG A 1 88 ? -4.452 12.574 4.362 1.00 97.88 88 ARG A O 1
ATOM 715 N N . GLU A 1 89 ? -2.566 11.385 4.524 1.00 97.38 89 GLU A N 1
ATOM 716 C CA . GLU A 1 89 ? -1.749 12.456 5.096 1.00 97.38 89 GLU A CA 1
ATOM 717 C C . GLU A 1 89 ? -0.705 12.985 4.096 1.00 97.38 89 GLU A C 1
ATOM 719 O O . GLU A 1 89 ? -0.137 12.196 3.331 1.00 97.38 89 GLU A O 1
ATOM 724 N N . PRO A 1 90 ? -0.376 14.289 4.156 1.00 95.44 90 PRO A N 1
ATOM 725 C CA . PRO A 1 90 ? -1.071 15.330 4.919 1.00 95.44 90 PRO A CA 1
ATOM 726 C C . PRO A 1 90 ? -2.349 15.813 4.208 1.00 95.44 90 PRO A C 1
ATOM 728 O O . PRO A 1 90 ? -2.433 15.796 2.983 1.00 95.44 90 PRO A O 1
ATOM 731 N N . GLY A 1 91 ? -3.319 16.304 4.984 1.00 91.94 91 GLY A N 1
ATOM 732 C CA . GLY A 1 91 ? -4.402 17.158 4.472 1.00 91.94 91 GLY A CA 1
ATOM 733 C C . GLY A 1 91 ? -5.519 16.475 3.677 1.00 91.94 91 GLY A C 1
ATOM 734 O O . GLY A 1 91 ? -6.331 17.177 3.087 1.00 91.94 91 GLY A O 1
ATOM 735 N N . GLY A 1 92 ? -5.585 15.142 3.642 1.00 96.12 92 GLY A N 1
ATOM 736 C CA . GLY A 1 92 ? -6.767 14.447 3.134 1.00 96.12 92 GLY A CA 1
ATOM 737 C C . GLY A 1 92 ? -7.967 14.599 4.070 1.00 96.12 92 GLY A C 1
ATOM 738 O O . GLY A 1 92 ? -7.822 14.993 5.227 1.00 96.12 92 GLY A O 1
ATOM 739 N N . GLU A 1 93 ? -9.144 14.216 3.588 1.00 97.50 93 GLU A N 1
ATOM 740 C CA . GLU A 1 93 ? -10.363 14.160 4.395 1.00 97.50 93 GLU A CA 1
ATOM 741 C C . GLU A 1 93 ? -10.557 12.773 5.015 1.00 97.50 93 GLU A C 1
ATOM 743 O O . GLU A 1 93 ? -10.078 11.758 4.499 1.00 97.50 93 GLU A O 1
ATOM 748 N N . TRP A 1 94 ? -11.260 12.729 6.146 1.00 97.81 94 TRP A N 1
ATOM 749 C CA . TRP A 1 94 ? -11.688 11.465 6.736 1.00 97.81 94 TRP A CA 1
ATOM 750 C C . TRP A 1 94 ? -12.829 10.866 5.919 1.00 97.81 94 TRP A C 1
ATOM 752 O O . TRP A 1 94 ? -13.846 11.521 5.706 1.00 97.81 94 TRP A O 1
ATOM 762 N N . TYR A 1 95 ? -12.702 9.596 5.548 1.00 97.12 95 TYR A N 1
ATOM 763 C CA . TYR A 1 95 ? -13.763 8.838 4.891 1.00 97.12 95 TYR A CA 1
ATOM 764 C C . TYR A 1 95 ? -13.935 7.467 5.548 1.00 97.12 95 TYR A C 1
ATOM 766 O O . TYR A 1 95 ? -13.025 6.974 6.223 1.00 97.12 95 TYR A O 1
ATOM 774 N N . ALA A 1 96 ? -15.117 6.868 5.389 1.00 97.75 96 ALA A N 1
ATOM 775 C CA . ALA A 1 96 ? -15.375 5.508 5.845 1.00 97.75 96 ALA A CA 1
ATOM 776 C C . ALA A 1 96 ? -14.596 4.530 4.953 1.00 97.75 96 ALA A C 1
ATOM 778 O O . ALA A 1 96 ? -14.919 4.343 3.785 1.00 97.75 96 ALA A O 1
ATOM 779 N N . PHE A 1 97 ? -13.536 3.946 5.504 1.00 97.88 97 PHE A N 1
ATOM 780 C CA . PHE A 1 97 ? -12.705 2.954 4.828 1.00 97.88 97 PHE A CA 1
ATOM 781 C C . PHE A 1 97 ? -13.347 1.567 4.874 1.00 97.88 97 PHE A C 1
ATOM 783 O O . PHE A 1 97 ? -13.266 0.810 3.911 1.00 97.88 97 PHE A O 1
ATOM 790 N N . ARG A 1 98 ? -13.987 1.246 6.004 1.00 97.56 98 ARG A N 1
ATOM 791 C CA . ARG A 1 98 ? -14.804 0.047 6.198 1.00 97.56 98 ARG A CA 1
ATOM 792 C C . ARG A 1 98 ? -16.001 0.401 7.062 1.00 97.56 98 ARG A C 1
ATOM 794 O O . ARG A 1 98 ? -15.797 0.823 8.203 1.00 97.56 98 ARG A O 1
ATOM 801 N N . ASN A 1 99 ? -17.211 0.220 6.559 1.00 97.19 99 ASN A N 1
ATOM 802 C CA . ASN A 1 99 ? -18.420 0.428 7.345 1.00 97.19 99 ASN A CA 1
ATOM 803 C C . ASN A 1 99 ? -18.593 -0.681 8.400 1.00 97.19 99 ASN A C 1
ATOM 805 O O . ASN A 1 99 ? -18.005 -1.762 8.301 1.00 97.19 99 ASN A O 1
ATOM 809 N N . ALA A 1 100 ? -19.351 -0.386 9.461 1.00 94.81 100 ALA A N 1
ATOM 810 C CA . ALA A 1 100 ? -19.653 -1.363 10.510 1.00 94.81 100 ALA A CA 1
ATOM 811 C C . ALA A 1 100 ? -20.402 -2.582 9.941 1.00 94.81 100 ALA A C 1
ATOM 813 O O . ALA A 1 100 ? -20.048 -3.727 10.229 1.00 94.81 100 ALA A O 1
ATOM 814 N N . GLU A 1 101 ? -21.392 -2.325 9.086 1.00 94.62 101 GLU A N 1
ATOM 815 C CA . GLU A 1 101 ? -21.926 -3.310 8.150 1.00 94.62 101 GLU A CA 1
ATOM 816 C C . GLU A 1 101 ? -21.039 -3.283 6.907 1.00 94.62 101 GLU A C 1
ATOM 818 O O . GLU A 1 101 ? -20.905 -2.248 6.264 1.00 94.62 101 GLU A O 1
ATOM 823 N N . VAL A 1 102 ? -20.370 -4.395 6.600 1.00 89.75 102 VAL A N 1
ATOM 824 C CA . VAL A 1 102 ? -19.407 -4.429 5.493 1.00 89.75 102 VAL A CA 1
ATOM 825 C C . VAL A 1 102 ? -20.148 -4.256 4.173 1.00 89.75 102 VAL A C 1
ATOM 827 O O . VAL A 1 102 ? -20.987 -5.088 3.818 1.00 89.75 102 VAL A O 1
ATOM 830 N N . HIS A 1 103 ? -19.804 -3.206 3.433 1.00 92.31 103 HIS A N 1
ATOM 831 C CA . HIS A 1 103 ? -20.341 -2.967 2.100 1.00 92.31 103 HIS A CA 1
ATOM 832 C C . HIS A 1 103 ? -19.345 -3.417 1.024 1.00 92.31 103 HIS A C 1
ATOM 834 O O . HIS A 1 103 ? -18.133 -3.450 1.241 1.00 92.31 103 HIS A O 1
ATOM 840 N N . GLN A 1 104 ? -19.847 -3.786 -0.157 1.00 90.12 104 GLN A N 1
ATOM 841 C CA . GLN A 1 104 ? -18.988 -4.234 -1.263 1.00 90.12 104 GLN A CA 1
ATOM 842 C C . GLN A 1 104 ? -18.153 -3.100 -1.869 1.00 90.12 104 GLN A C 1
ATOM 844 O O . GLN A 1 104 ? -17.134 -3.369 -2.493 1.00 90.12 104 GLN A O 1
ATOM 849 N N . ASP A 1 105 ? -18.587 -1.855 -1.700 1.00 92.94 105 ASP A N 1
ATOM 850 C CA . ASP A 1 105 ? -17.926 -0.644 -2.179 1.00 92.94 105 ASP A CA 1
ATOM 851 C C . ASP A 1 105 ? -17.025 0.014 -1.122 1.00 92.94 105 ASP A C 1
ATOM 853 O O . ASP A 1 105 ? -16.371 1.014 -1.419 1.00 92.94 105 ASP A O 1
ATOM 857 N N . ASP A 1 106 ? -16.924 -0.565 0.081 1.00 96.06 106 ASP A N 1
ATOM 858 C CA . ASP A 1 106 ? -15.930 -0.153 1.071 1.00 96.06 106 ASP A CA 1
ATOM 859 C C . ASP A 1 106 ? -14.534 -0.217 0.450 1.00 96.06 106 ASP A C 1
ATOM 861 O O . ASP A 1 106 ? -14.163 -1.222 -0.155 1.00 96.06 106 ASP A O 1
ATOM 865 N N . GLU A 1 107 ? -13.699 0.797 0.665 1.00 96.88 107 GLU A N 1
ATOM 866 C CA . GLU A 1 107 ? -12.311 0.761 0.187 1.00 96.88 107 GLU A CA 1
ATOM 867 C C . GLU A 1 107 ? -11.549 -0.446 0.771 1.00 96.88 107 GLU A C 1
ATOM 869 O O . GLU A 1 107 ? -10.723 -1.062 0.097 1.00 96.88 107 GLU A O 1
ATOM 874 N N . ALA A 1 108 ? -11.889 -0.868 1.993 1.00 96.69 108 ALA A N 1
ATOM 875 C CA . ALA A 1 108 ? -11.359 -2.079 2.611 1.00 96.69 108 ALA A CA 1
ATOM 876 C C . ALA A 1 108 ? -11.677 -3.371 1.836 1.00 96.69 108 ALA A C 1
ATOM 878 O O . ALA A 1 108 ? -10.954 -4.353 2.001 1.00 96.69 108 ALA A O 1
ATOM 879 N N . SER A 1 109 ? -12.707 -3.397 0.982 1.00 96.88 109 SER A N 1
ATOM 880 C CA . SER A 1 109 ? -12.995 -4.540 0.099 1.00 96.88 109 SER A CA 1
ATOM 881 C C . SER A 1 109 ? -11.885 -4.771 -0.935 1.00 96.88 109 SER A C 1
ATOM 883 O O . SER A 1 109 ? -11.660 -5.905 -1.361 1.00 96.88 109 SER A O 1
ATOM 885 N N . LYS A 1 110 ? -11.121 -3.721 -1.270 1.00 97.81 110 LYS A N 1
ATOM 886 C CA . LYS A 1 110 ? -9.956 -3.779 -2.164 1.00 97.81 110 LYS A CA 1
ATOM 887 C C . LYS A 1 110 ? -8.709 -4.348 -1.483 1.00 97.81 110 LYS A C 1
ATOM 889 O O . LYS A 1 110 ? -7.681 -4.513 -2.139 1.00 97.81 110 LYS A O 1
ATOM 894 N N . LEU A 1 111 ? -8.777 -4.652 -0.182 1.00 98.12 111 LEU A N 1
ATOM 895 C CA . LEU A 1 111 ? -7.749 -5.392 0.546 1.00 98.12 111 LEU A CA 1
ATOM 896 C C . LEU A 1 111 ? -7.980 -6.900 0.409 1.00 98.12 111 LEU A C 1
ATOM 898 O O . LEU A 1 111 ? -8.618 -7.546 1.247 1.00 98.12 111 LEU A O 1
ATOM 902 N N . VAL A 1 112 ? -7.407 -7.481 -0.639 1.00 98.06 112 VAL A N 1
ATOM 903 C CA . VAL A 1 112 ? -7.581 -8.895 -0.980 1.00 98.06 112 VAL A CA 1
ATOM 904 C C . VAL A 1 112 ? -6.394 -9.736 -0.520 1.00 98.06 112 VAL A C 1
ATOM 906 O O . VAL A 1 112 ? -5.250 -9.293 -0.537 1.00 98.06 112 VAL A O 1
ATOM 909 N N . SER A 1 113 ? -6.643 -10.983 -0.117 1.00 97.69 113 SER A N 1
ATOM 910 C CA . SER A 1 113 ? -5.569 -11.914 0.274 1.00 97.69 113 SER A CA 1
ATOM 911 C C . SER A 1 113 ? -4.771 -12.454 -0.920 1.00 97.69 113 SER A C 1
ATOM 913 O O . SER A 1 113 ? -3.656 -12.948 -0.752 1.00 97.69 113 SER A O 1
ATOM 915 N N . THR A 1 114 ? -5.321 -12.349 -2.131 1.00 98.12 114 THR A N 1
ATOM 916 C CA . THR A 1 114 ? -4.636 -12.720 -3.373 1.00 98.12 114 THR A CA 1
ATOM 917 C C . THR A 1 114 ? -3.415 -11.837 -3.599 1.00 98.12 114 THR A C 1
ATOM 919 O O . THR A 1 114 ? -3.470 -10.625 -3.407 1.00 98.12 114 THR A O 1
ATOM 922 N N . ASP A 1 115 ? -2.308 -12.433 -4.038 1.00 98.31 115 ASP A N 1
ATOM 923 C CA . ASP A 1 115 ? -1.141 -11.672 -4.472 1.00 98.31 115 ASP A CA 1
ATOM 924 C C . ASP A 1 115 ? -1.370 -11.049 -5.849 1.00 98.31 115 ASP A C 1
ATOM 926 O O . ASP A 1 115 ? -1.340 -11.731 -6.873 1.00 98.31 115 ASP A O 1
ATOM 930 N N . LEU A 1 116 ? -1.605 -9.737 -5.852 1.00 98.62 116 LEU A N 1
ATOM 931 C CA . LEU A 1 116 ? -1.759 -8.936 -7.065 1.00 98.62 116 LEU A CA 1
ATOM 932 C C . LEU A 1 116 ? -0.453 -8.262 -7.509 1.00 98.62 116 LEU A C 1
ATOM 934 O O . LEU A 1 116 ? -0.458 -7.538 -8.502 1.00 98.62 116 LEU A O 1
ATOM 938 N N . VAL A 1 117 ? 0.649 -8.438 -6.772 1.00 98.62 117 VAL A N 1
ATOM 939 C CA . VAL A 1 117 ? 1.865 -7.630 -6.931 1.00 98.62 117 VAL A CA 1
ATOM 940 C C . VAL A 1 117 ? 3.016 -8.423 -7.521 1.00 98.62 117 VAL A C 1
ATOM 942 O O . VAL A 1 117 ? 3.569 -7.978 -8.522 1.00 98.62 117 VAL A O 1
ATOM 945 N N . SER A 1 118 ? 3.365 -9.583 -6.959 1.00 97.62 118 SER A N 1
ATOM 946 C CA . SER A 1 118 ? 4.656 -10.237 -7.237 1.00 97.62 118 SER A CA 1
ATOM 947 C C . SER A 1 118 ? 4.904 -10.471 -8.731 1.00 97.62 118 SER A C 1
ATOM 949 O O . SER A 1 118 ? 5.912 -10.028 -9.274 1.00 97.62 118 SER A O 1
ATOM 951 N N . ARG A 1 119 ? 3.927 -11.053 -9.441 1.00 97.94 119 ARG A N 1
ATOM 952 C CA . ARG A 1 119 ? 4.041 -11.308 -10.887 1.00 97.94 119 ARG A CA 1
ATOM 953 C C . ARG A 1 119 ? 4.209 -10.026 -11.713 1.00 97.94 119 ARG A C 1
ATOM 955 O O . ARG A 1 119 ? 4.957 -10.028 -12.687 1.00 97.94 119 ARG A O 1
ATOM 962 N N . GLN A 1 120 ? 3.470 -8.965 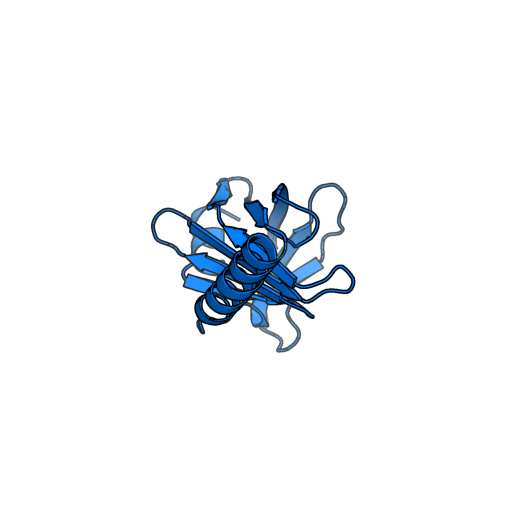-11.386 1.00 97.81 120 GLN A N 1
ATOM 963 C CA . G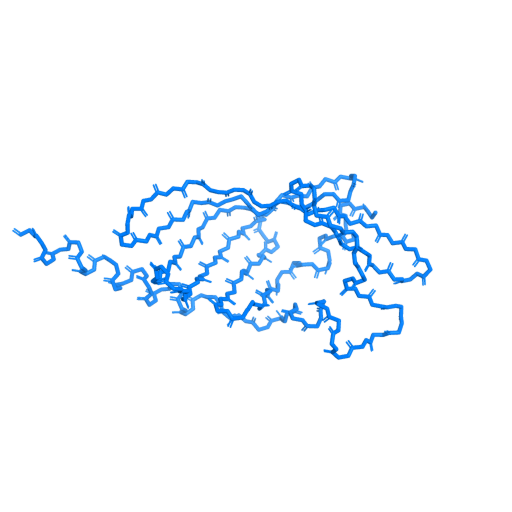LN A 1 120 ? 3.532 -7.710 -12.145 1.00 97.81 120 GLN A CA 1
ATOM 964 C C . GLN A 1 120 ? 4.827 -6.956 -11.863 1.00 97.81 120 GLN A C 1
ATOM 966 O O . GLN A 1 120 ? 5.452 -6.436 -12.782 1.00 97.81 120 GLN A O 1
ATOM 971 N N . LEU A 1 121 ? 5.262 -6.957 -10.606 1.00 97.38 121 LEU A N 1
ATOM 972 C CA . LEU A 1 121 ? 6.532 -6.382 -10.193 1.00 97.38 121 LEU A CA 1
ATOM 973 C C . LEU A 1 121 ? 7.702 -7.033 -10.945 1.00 97.38 121 LEU A C 1
ATOM 975 O O . LEU A 1 121 ? 8.517 -6.308 -11.513 1.00 97.38 121 LEU A O 1
ATOM 979 N N . ASP A 1 122 ? 7.746 -8.366 -11.035 1.00 97.31 122 ASP A N 1
ATOM 980 C CA . ASP A 1 122 ? 8.784 -9.083 -11.792 1.00 97.31 122 ASP A CA 1
ATOM 981 C C . ASP A 1 122 ? 8.766 -8.725 -13.287 1.00 97.31 122 ASP A C 1
ATOM 983 O O . ASP A 1 122 ? 9.815 -8.488 -13.890 1.00 97.31 122 ASP A O 1
ATOM 987 N N . ALA A 1 123 ? 7.574 -8.629 -13.885 1.00 96.94 123 ALA A N 1
ATOM 988 C CA . ALA A 1 123 ? 7.421 -8.258 -15.290 1.00 96.94 123 ALA A CA 1
ATOM 989 C C . ALA A 1 123 ? 7.924 -6.831 -15.575 1.00 96.94 123 ALA A C 1
ATOM 991 O O . ALA A 1 123 ? 8.623 -6.611 -16.565 1.00 96.94 123 ALA A O 1
ATOM 992 N N . ILE A 1 124 ? 7.612 -5.866 -14.704 1.00 96.62 124 ILE A N 1
ATOM 993 C CA . ILE A 1 124 ? 8.063 -4.476 -14.860 1.00 96.62 124 ILE A CA 1
ATOM 994 C C . ILE A 1 124 ? 9.571 -4.370 -14.605 1.00 96.62 124 ILE A C 1
ATOM 996 O O . ILE A 1 124 ? 10.260 -3.702 -15.372 1.00 96.62 124 ILE A O 1
ATOM 1000 N N . LYS A 1 125 ? 10.112 -5.061 -13.590 1.00 95.62 125 LYS A N 1
ATOM 1001 C CA . LYS A 1 125 ? 11.564 -5.136 -13.349 1.00 95.62 125 LYS A CA 1
ATOM 1002 C C . LYS A 1 125 ? 12.314 -5.624 -14.587 1.00 95.62 125 LYS A C 1
ATOM 1004 O O . LYS A 1 125 ? 13.299 -5.004 -14.983 1.00 95.62 125 LYS A O 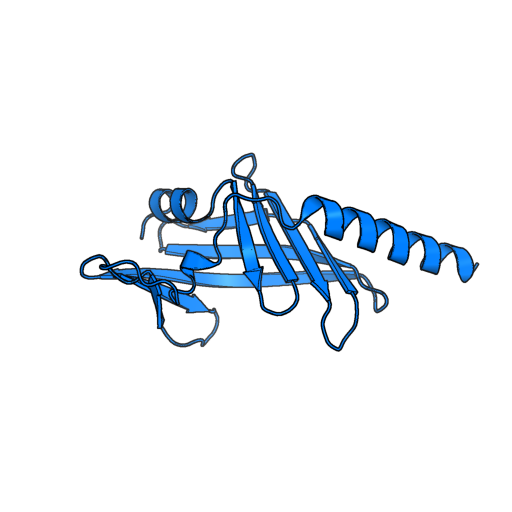1
ATOM 1009 N N . ALA A 1 126 ? 11.834 -6.701 -15.210 1.00 95.31 126 ALA A N 1
ATOM 1010 C CA . ALA A 1 126 ? 12.436 -7.247 -16.421 1.00 95.31 126 ALA A CA 1
ATOM 1011 C C . ALA A 1 126 ? 12.360 -6.265 -17.602 1.00 95.31 126 ALA A C 1
ATOM 1013 O O . ALA A 1 126 ? 13.356 -6.070 -18.295 1.00 95.31 126 ALA A O 1
ATOM 1014 N N . ALA A 1 127 ? 11.209 -5.615 -17.807 1.00 92.94 1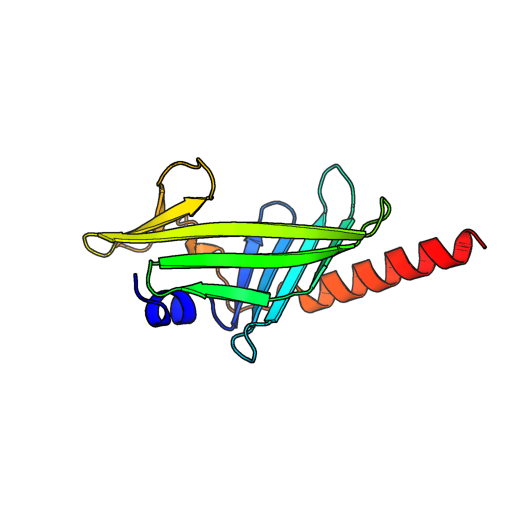27 ALA A N 1
ATOM 1015 C CA . ALA A 1 127 ? 11.022 -4.650 -18.889 1.00 92.94 127 ALA A CA 1
ATOM 1016 C C . ALA A 1 127 ? 11.930 -3.415 -18.739 1.00 92.94 127 ALA A C 1
ATOM 1018 O O . ALA A 1 127 ? 12.621 -3.047 -19.687 1.00 92.94 127 ALA A O 1
ATOM 1019 N N . LEU A 1 128 ? 11.985 -2.821 -17.541 1.00 90.62 128 LEU A N 1
ATOM 1020 C CA . LEU A 1 128 ? 12.839 -1.659 -17.269 1.00 90.62 128 LEU A CA 1
ATOM 1021 C C . LEU A 1 128 ? 14.332 -2.012 -17.346 1.00 90.62 128 LEU A C 1
ATOM 1023 O O . LEU A 1 128 ? 15.116 -1.237 -17.887 1.00 90.62 128 LEU A O 1
ATOM 1027 N N . GLY A 1 129 ? 14.727 -3.191 -16.854 1.00 84.38 129 GLY A N 1
ATOM 1028 C CA . GLY A 1 129 ? 16.113 -3.658 -16.946 1.00 84.38 129 GLY A CA 1
ATOM 1029 C C . GLY A 1 129 ? 16.567 -3.916 -18.387 1.00 84.38 129 GLY A C 1
ATOM 1030 O O . GLY A 1 129 ? 17.697 -3.588 -18.740 1.00 84.38 129 GLY A O 1
ATOM 1031 N N . ALA A 1 130 ? 15.686 -4.458 -19.236 1.00 75.12 130 ALA A N 1
ATOM 1032 C CA . ALA A 1 130 ? 15.973 -4.661 -20.655 1.00 75.12 130 ALA A CA 1
ATOM 1033 C C . ALA A 1 130 ? 16.101 -3.332 -21.423 1.00 75.12 130 ALA A C 1
ATOM 1035 O O . ALA A 1 130 ? 16.995 -3.198 -22.257 1.00 75.12 130 ALA A O 1
ATOM 1036 N N . ALA A 1 131 ? 15.256 -2.339 -21.119 1.00 69.12 131 ALA A N 1
ATOM 1037 C CA . ALA A 1 131 ? 15.325 -1.014 -21.740 1.00 69.12 131 ALA A CA 1
ATOM 1038 C C . ALA A 1 131 ? 16.686 -0.339 -21.488 1.00 69.12 131 ALA A C 1
ATOM 1040 O O . ALA A 1 131 ? 17.345 0.087 -22.435 1.00 69.12 131 ALA A O 1
ATOM 1041 N N . GLN A 1 132 ? 17.173 -0.376 -20.242 1.00 61.22 132 GLN A N 1
ATOM 1042 C CA . GLN A 1 132 ? 18.471 0.196 -19.858 1.00 61.22 132 GLN A CA 1
ATOM 1043 C C . GLN A 1 132 ? 19.679 -0.471 -20.540 1.00 61.22 132 GLN A C 1
ATOM 1045 O O . GLN A 1 132 ? 20.730 0.153 -20.666 1.00 61.22 132 GLN A O 1
ATOM 1050 N N . GLN A 1 133 ? 19.557 -1.732 -20.970 1.00 60.19 133 GLN A N 1
ATOM 1051 C CA . GLN A 1 133 ? 20.610 -2.442 -21.708 1.00 60.19 133 GLN A CA 1
ATOM 1052 C C . GLN A 1 133 ? 20.597 -2.141 -23.210 1.00 60.19 133 GLN A C 1
ATOM 1054 O O . GLN A 1 133 ? 21.623 -2.289 -23.861 1.00 60.19 133 GLN A O 1
ATOM 1059 N N . SER A 1 134 ? 19.453 -1.737 -23.768 1.00 59.38 134 SER A N 1
ATOM 1060 C CA . SER A 1 134 ? 19.314 -1.438 -25.201 1.00 59.38 134 SER A CA 1
ATOM 1061 C C . SER A 1 134 ? 19.831 -0.053 -25.610 1.00 59.38 134 SER A C 1
ATOM 1063 O O . SER A 1 134 ? 19.999 0.212 -26.797 1.00 59.38 134 SER A O 1
ATOM 1065 N N . GLU A 1 135 ? 20.096 0.817 -24.633 1.00 56.50 135 GLU A N 1
ATOM 1066 C CA . GLU A 1 135 ? 20.634 2.172 -24.822 1.00 56.50 135 GLU A CA 1
ATOM 1067 C C . GLU A 1 135 ? 22.171 2.248 -24.656 1.00 56.50 135 GLU A C 1
ATOM 1069 O O . GLU A 1 135 ? 22.738 3.341 -24.729 1.00 56.50 135 GLU A O 1
ATOM 1074 N N . GLN A 1 136 ? 22.845 1.106 -24.437 1.00 46.44 136 GLN A N 1
ATOM 1075 C CA . GLN A 1 136 ? 24.312 0.959 -24.363 1.00 46.44 136 GLN A CA 1
ATOM 1076 C C . GLN A 1 136 ? 24.880 0.288 -25.615 1.00 46.44 136 GLN A C 1
ATOM 1078 O O . GLN A 1 136 ? 25.990 0.699 -26.025 1.00 46.44 136 GLN A O 1
#

Radius of gyration: 16.0 Å; chains: 1; bounding box: 46×30×43 Å

Organism: NCBI:txid1631249

Secondary structure (DSSP, 8-state):
--HHHHHHHHTTEEEEETTEEEEE-SGGGEEEEEEEETTEEEEEEEEEEE-TTSEEEEEEEEEETTEEEEEEEEEEEEEETTEEEEEEETTPPPEEEE-SSPPTTSGGGGEESS--SHHHHHHHHHHHHHHHHHT-

pLDDT: mean 94.61, std 8.49, range [46.44, 98.81]